Protein AF-A0A2E6HW07-F1 (afdb_monomer_lite)

Foldseek 3Di:
DDPPPPVVVDDQQAWKFFDDPDDDIQPTWGWHDDDPFKTWTAGPVRDIDIDGPVRIGGPPCPVVVVVPD

Radius of gyration: 13.14 Å; chains: 1; bounding box: 32×33×32 Å

Secondary structure (DSSP, 8-state):
-------TT--TT-EEEEEETTTEEEEEEEEEEE-SSEEEEE-TTS-EEEEEGGGEEE---TTTTTT--

Sequence (69 aa):
MADEGQRTDITAGMLVTCRLGEHTSVGPCKVLFVGDDYVTVEDPNQKLWQTTLDRVEPADDQLSDMLNG

Structure (mmCIF, N/CA/C/O backbone):
data_AF-A0A2E6HW07-F1
#
_entry.id   AF-A0A2E6HW07-F1
#
loop_
_atom_site.group_PDB
_atom_site.id
_atom_site.type_symbol
_atom_site.label_atom_id
_atom_site.label_alt_id
_atom_site.label_comp_id
_atom_site.label_asym_id
_atom_site.label_entity_id
_atom_site.label_seq_id
_atom_site.pdbx_PDB_ins_code
_atom_site.Cartn_x
_atom_site.Cartn_y
_atom_site.Cartn_z
_atom_site.occupancy
_atom_site.B_iso_or_equiv
_atom_site.auth_seq_id
_atom_site.auth_comp_id
_atom_site.auth_asym_id
_atom_site.auth_atom_id
_atom_site.pdbx_PDB_model_num
ATOM 1 N N . MET A 1 1 ? 26.084 -17.035 -3.921 1.00 38.62 1 MET A N 1
ATOM 2 C CA . MET A 1 1 ? 25.126 -16.284 -4.753 1.00 38.62 1 MET A CA 1
ATOM 3 C C . MET A 1 1 ? 24.016 -15.936 -3.791 1.00 38.62 1 MET A C 1
ATOM 5 O O . MET A 1 1 ? 23.425 -16.862 -3.260 1.00 38.62 1 MET A O 1
ATOM 9 N N . ALA A 1 2 ? 23.935 -14.674 -3.374 1.00 42.38 2 ALA A N 1
ATOM 10 C CA . ALA A 1 2 ? 22.949 -14.262 -2.384 1.00 42.38 2 ALA A CA 1
ATOM 11 C C . ALA A 1 2 ? 21.572 -14.334 -3.041 1.00 42.38 2 ALA A C 1
ATOM 13 O O . ALA A 1 2 ? 21.435 -13.867 -4.170 1.00 42.38 2 ALA A O 1
ATOM 14 N N . ASP A 1 3 ? 20.616 -14.961 -2.361 1.00 42.19 3 ASP A N 1
ATOM 15 C CA . ASP A 1 3 ? 19.193 -14.818 -2.629 1.00 42.19 3 ASP A CA 1
ATOM 16 C C . ASP A 1 3 ? 18.890 -13.327 -2.803 1.00 42.19 3 ASP A C 1
ATOM 18 O O . ASP A 1 3 ? 18.793 -12.578 -1.828 1.00 42.19 3 ASP A O 1
ATOM 22 N N . GLU A 1 4 ? 18.762 -12.878 -4.051 1.00 42.22 4 GLU A N 1
ATOM 23 C CA . GLU A 1 4 ? 17.983 -11.687 -4.356 1.00 42.22 4 GLU A CA 1
ATOM 24 C C . GLU A 1 4 ? 16.540 -12.087 -4.085 1.00 42.22 4 GLU A C 1
ATOM 26 O O . GLU A 1 4 ? 15.807 -12.507 -4.981 1.00 42.22 4 GLU A O 1
ATOM 31 N N . GLY A 1 5 ? 16.192 -12.079 -2.796 1.00 43.91 5 GLY A N 1
ATOM 32 C CA . GLY A 1 5 ? 14.853 -12.285 -2.297 1.00 43.91 5 GLY A CA 1
ATOM 33 C C . GLY A 1 5 ? 13.985 -11.211 -2.912 1.00 43.91 5 GLY A C 1
ATOM 34 O O . GLY A 1 5 ? 13.848 -10.114 -2.371 1.00 43.91 5 GLY A O 1
ATOM 35 N N . GLN A 1 6 ? 13.425 -11.524 -4.078 1.00 44.41 6 GLN A N 1
ATOM 36 C CA . GLN A 1 6 ? 12.249 -10.857 -4.584 1.00 44.41 6 GLN A CA 1
ATOM 37 C C . GLN A 1 6 ? 11.308 -10.770 -3.387 1.00 44.41 6 GLN A C 1
ATOM 39 O O . GLN A 1 6 ? 11.028 -11.779 -2.738 1.00 44.41 6 GLN A O 1
ATOM 44 N N . ARG A 1 7 ? 10.952 -9.547 -2.993 1.00 55.72 7 ARG A N 1
ATOM 45 C CA . ARG A 1 7 ? 10.154 -9.265 -1.797 1.00 55.72 7 ARG A CA 1
ATOM 46 C C . ARG A 1 7 ? 8.703 -9.681 -2.075 1.00 55.72 7 ARG A C 1
ATOM 48 O O . ARG A 1 7 ? 7.807 -8.851 -2.135 1.00 55.72 7 ARG A O 1
ATOM 55 N N . THR A 1 8 ? 8.492 -10.970 -2.338 1.00 56.84 8 THR A N 1
ATOM 56 C CA . THR A 1 8 ? 7.227 -11.590 -2.757 1.00 56.84 8 THR A CA 1
ATOM 57 C C . THR A 1 8 ? 6.223 -11.728 -1.615 1.00 56.84 8 THR A C 1
ATOM 59 O O . THR A 1 8 ? 5.094 -12.138 -1.855 1.00 56.84 8 THR A O 1
ATOM 62 N N . ASP A 1 9 ? 6.606 -11.368 -0.389 1.00 70.31 9 ASP A N 1
ATOM 63 C CA . ASP A 1 9 ? 5.758 -11.509 0.798 1.00 70.31 9 ASP A CA 1
ATOM 64 C C . ASP A 1 9 ? 4.720 -10.393 0.968 1.00 70.31 9 ASP A C 1
ATOM 66 O O . ASP A 1 9 ? 3.820 -10.504 1.795 1.00 70.31 9 ASP A O 1
ATOM 70 N N . ILE A 1 10 ? 4.798 -9.313 0.184 1.00 78.62 10 ILE A N 1
ATOM 71 C CA . ILE A 1 10 ? 3.842 -8.208 0.296 1.00 78.62 10 ILE A CA 1
ATOM 72 C C . ILE A 1 10 ? 2.694 -8.426 -0.684 1.00 78.62 10 ILE A C 1
ATOM 74 O O . ILE A 1 10 ? 2.873 -8.394 -1.900 1.00 78.62 10 ILE A O 1
ATOM 78 N N . THR A 1 11 ? 1.491 -8.601 -0.144 1.00 85.56 11 THR A N 1
ATOM 79 C CA . THR A 1 11 ? 0.260 -8.793 -0.918 1.00 85.56 11 THR A CA 1
ATOM 80 C C . THR A 1 11 ? -0.788 -7.741 -0.571 1.00 85.56 11 THR A C 1
ATOM 82 O O . TH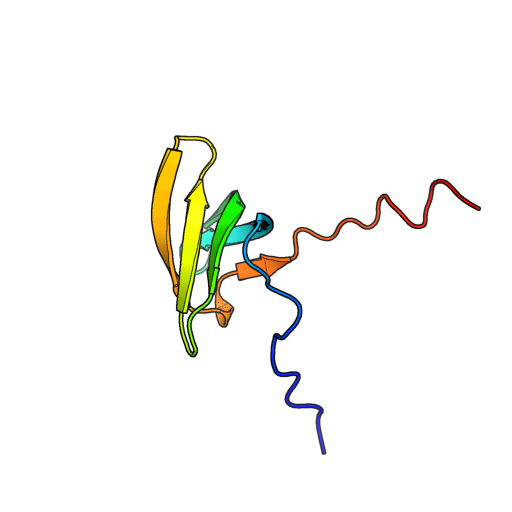R A 1 11 ? -0.807 -7.178 0.526 1.00 85.56 11 THR A O 1
ATOM 85 N N . ALA A 1 12 ? -1.681 -7.454 -1.521 1.00 87.19 12 ALA A N 1
ATOM 86 C CA . ALA A 1 12 ? -2.814 -6.571 -1.272 1.00 87.19 12 ALA A CA 1
ATOM 87 C C . ALA A 1 12 ? -3.704 -7.138 -0.154 1.00 87.19 12 ALA A C 1
ATOM 89 O O . ALA A 1 12 ? -4.108 -8.297 -0.189 1.00 87.19 12 ALA A O 1
ATOM 90 N N . GLY A 1 13 ? -4.016 -6.303 0.834 1.00 86.56 13 GLY A N 1
ATOM 91 C CA . GLY A 1 13 ? -4.760 -6.657 2.040 1.00 86.56 13 GLY A CA 1
ATOM 92 C C . GLY A 1 13 ? -3.889 -6.889 3.276 1.00 86.56 13 GLY A C 1
ATOM 93 O O . GLY A 1 13 ? -4.435 -6.882 4.378 1.00 86.56 13 GLY A O 1
ATOM 94 N N . MET A 1 14 ? -2.570 -7.037 3.123 1.00 86.69 14 MET A N 1
ATOM 95 C CA . MET A 1 14 ? -1.643 -7.236 4.239 1.00 86.69 14 MET A CA 1
ATOM 96 C C . MET A 1 14 ? -1.401 -5.940 5.024 1.00 86.69 14 MET A C 1
ATOM 98 O O . MET A 1 14 ? -1.433 -4.844 4.459 1.00 86.69 14 MET A O 1
ATOM 102 N N . LEU A 1 15 ? -1.129 -6.062 6.325 1.00 86.81 15 LEU A N 1
ATOM 103 C CA . LEU A 1 15 ? -0.591 -4.965 7.125 1.00 86.81 15 LEU A CA 1
ATOM 104 C C . LEU A 1 15 ? 0.938 -4.948 7.026 1.00 86.81 15 LEU A C 1
ATOM 106 O O . LEU A 1 15 ? 1.609 -5.947 7.277 1.00 86.81 15 LEU A O 1
ATOM 110 N N . VAL A 1 16 ? 1.484 -3.794 6.671 1.00 85.69 16 VAL A N 1
ATOM 111 C CA . VAL A 1 16 ? 2.918 -3.545 6.528 1.00 85.69 16 VAL A CA 1
ATOM 112 C C . VAL A 1 16 ? 3.327 -2.374 7.403 1.00 85.69 16 VAL A C 1
ATOM 114 O O . VAL A 1 16 ? 2.566 -1.430 7.597 1.00 85.69 16 VAL A O 1
ATOM 117 N N . THR A 1 17 ? 4.545 -2.401 7.919 1.00 85.06 17 THR A N 1
ATOM 118 C CA . THR A 1 17 ? 5.157 -1.234 8.543 1.00 85.06 17 THR A CA 1
ATOM 119 C C . THR A 1 17 ? 5.727 -0.335 7.456 1.00 85.06 17 THR A C 1
ATOM 121 O O . THR A 1 17 ? 6.594 -0.734 6.677 1.00 85.06 17 THR A O 1
ATOM 124 N N . CYS A 1 18 ? 5.237 0.897 7.403 1.00 79.88 18 CYS A N 1
ATOM 125 C CA . CYS A 1 18 ? 5.682 1.890 6.439 1.00 79.88 18 CYS A CA 1
ATOM 126 C C . CYS A 1 18 ? 6.822 2.753 6.984 1.00 79.88 18 CYS A C 1
ATOM 128 O O . CYS A 1 18 ? 6.696 3.315 8.074 1.00 79.88 18 CYS A O 1
ATOM 130 N N . ARG A 1 19 ? 7.888 2.969 6.205 1.00 75.56 19 ARG A N 1
ATOM 131 C CA . ARG A 1 19 ? 8.961 3.919 6.550 1.00 75.56 19 ARG A CA 1
ATOM 132 C C . ARG A 1 19 ? 8.876 5.184 5.684 1.00 75.56 19 ARG A C 1
ATOM 134 O O . ARG A 1 19 ? 9.114 5.145 4.476 1.00 75.56 19 ARG A O 1
ATOM 141 N N . LEU A 1 20 ? 8.552 6.329 6.292 1.00 67.88 20 LEU A N 1
ATOM 142 C CA . LEU A 1 20 ? 8.702 7.647 5.666 1.00 67.88 20 LEU A CA 1
ATOM 143 C C . LEU A 1 20 ? 10.126 8.163 5.911 1.00 67.88 20 LEU A C 1
ATOM 145 O O . LEU A 1 20 ? 10.443 8.720 6.960 1.00 67.88 20 LEU A O 1
ATOM 149 N N . GLY A 1 21 ? 10.987 8.003 4.907 1.00 64.88 21 GLY A N 1
ATOM 150 C CA . GLY A 1 21 ? 12.355 8.524 4.944 1.00 64.88 21 GLY A CA 1
ATOM 151 C C . GLY A 1 21 ? 13.277 7.760 5.896 1.00 64.88 21 GLY A C 1
ATOM 152 O O . GLY A 1 21 ? 13.014 6.618 6.254 1.00 64.88 21 GLY A O 1
ATOM 153 N N . GLU A 1 22 ? 14.393 8.387 6.268 1.00 62.94 22 GLU A N 1
ATOM 154 C CA . GLU A 1 22 ? 15.504 7.712 6.953 1.00 62.94 22 GLU A CA 1
ATOM 155 C C . GLU A 1 22 ? 15.223 7.421 8.446 1.00 62.94 22 GLU A C 1
ATOM 157 O O . GLU A 1 22 ? 15.887 6.571 9.027 1.00 62.94 22 GLU A O 1
ATOM 162 N N . HIS A 1 23 ? 14.218 8.062 9.070 1.00 49.84 23 HIS A N 1
ATOM 163 C CA . HIS A 1 23 ? 14.023 7.984 10.533 1.00 49.84 23 HIS A CA 1
ATOM 164 C C . HIS A 1 23 ? 12.563 7.966 11.026 1.00 49.84 23 HIS A C 1
ATOM 166 O O . HIS A 1 23 ? 12.340 8.045 12.232 1.00 49.84 23 HIS A O 1
ATOM 172 N N . THR A 1 24 ? 11.540 7.902 10.163 1.00 58.22 24 THR A N 1
ATOM 173 C CA . THR A 1 24 ? 10.134 8.005 10.619 1.00 58.22 24 THR A CA 1
ATOM 174 C C . THR A 1 24 ? 9.287 6.811 10.183 1.00 58.22 24 THR A C 1
ATOM 176 O O . THR A 1 24 ? 8.817 6.740 9.051 1.00 58.22 24 THR A O 1
ATOM 179 N N . SER A 1 25 ? 9.052 5.877 11.108 1.00 63.66 25 SER A N 1
ATOM 180 C CA . SER A 1 25 ? 8.085 4.788 10.926 1.00 63.66 25 SER A CA 1
ATOM 181 C C . SER A 1 25 ? 6.656 5.309 11.082 1.00 63.66 25 SER A C 1
ATOM 183 O O . SER A 1 25 ? 6.301 5.883 12.111 1.00 63.66 25 SER A O 1
ATOM 185 N N . VAL A 1 26 ? 5.822 5.082 10.073 1.00 66.19 26 VAL A N 1
ATOM 186 C CA . VAL A 1 26 ? 4.410 5.488 10.031 1.00 66.19 26 VAL A CA 1
ATOM 187 C C . VAL A 1 26 ? 3.536 4.281 10.317 1.00 66.19 26 VAL A C 1
ATOM 189 O O . VAL A 1 26 ? 2.793 3.841 9.455 1.00 66.19 26 VAL A O 1
ATOM 192 N N . GLY A 1 27 ? 3.659 3.727 11.523 1.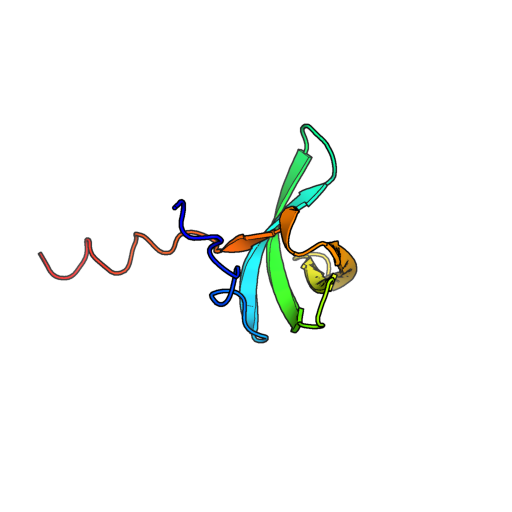00 72.81 27 GLY A N 1
ATOM 193 C CA . GLY A 1 27 ? 2.767 2.680 12.029 1.00 72.81 27 GLY A CA 1
ATOM 194 C C . GLY A 1 27 ? 2.480 1.508 11.066 1.00 72.81 27 GLY A C 1
ATOM 195 O O . GLY A 1 27 ? 3.224 1.268 10.110 1.00 72.81 27 GLY A O 1
ATOM 196 N N . PRO A 1 28 ? 1.408 0.743 11.335 1.00 83.81 28 PRO A N 1
ATOM 197 C CA . PRO A 1 28 ? 0.903 -0.258 10.408 1.00 83.81 28 PRO A CA 1
ATOM 198 C C . PRO A 1 28 ? 0.046 0.413 9.326 1.00 83.81 28 PRO A C 1
ATOM 200 O O . PRO A 1 28 ? -0.972 1.037 9.625 1.00 83.81 28 PRO A O 1
ATOM 203 N N . CYS A 1 29 ? 0.439 0.256 8.069 1.00 86.62 29 CYS A N 1
ATOM 204 C CA . CYS A 1 29 ? -0.371 0.596 6.910 1.00 86.62 29 CYS A CA 1
ATOM 205 C C . CYS A 1 29 ? -0.972 -0.660 6.291 1.00 86.62 29 CYS A C 1
ATOM 207 O O . CYS A 1 29 ? -0.364 -1.728 6.295 1.00 86.62 29 CYS A O 1
ATOM 209 N N . LYS A 1 30 ? -2.131 -0.523 5.660 1.00 88.62 30 LYS A N 1
ATOM 210 C CA . LYS A 1 30 ? -2.739 -1.587 4.870 1.00 88.62 30 LYS A CA 1
ATOM 211 C C . LYS A 1 30 ? -2.306 -1.481 3.417 1.00 88.62 30 LYS A C 1
ATOM 213 O O . LYS A 1 30 ? -2.497 -0.447 2.788 1.00 88.62 30 LYS A O 1
ATOM 218 N N . VAL A 1 31 ? -1.783 -2.556 2.848 1.00 89.44 31 VAL A N 1
ATOM 219 C CA . VAL A 1 31 ? -1.498 -2.630 1.415 1.00 89.44 31 VAL A CA 1
ATOM 220 C C . VAL A 1 31 ? -2.813 -2.703 0.655 1.00 89.44 31 VAL A C 1
ATOM 222 O O . VAL A 1 31 ? -3.635 -3.580 0.906 1.00 89.44 31 VAL A O 1
ATOM 225 N N . LEU A 1 32 ? -3.018 -1.803 -0.297 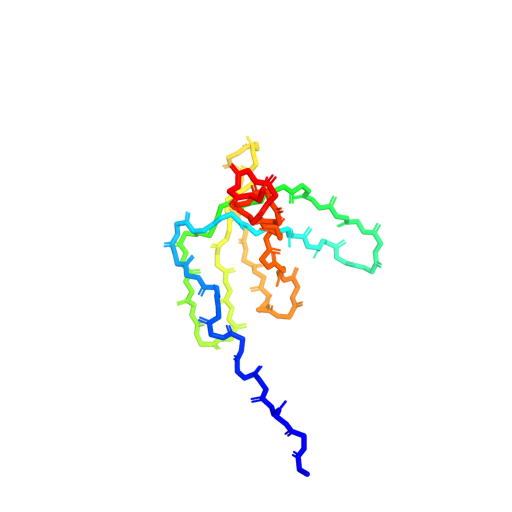1.00 91.06 32 LEU A N 1
ATOM 226 C CA . LEU A 1 32 ? -4.179 -1.837 -1.185 1.00 91.06 32 LEU A CA 1
ATOM 227 C C . LEU A 1 32 ? -3.833 -2.381 -2.565 1.00 91.06 32 LEU A C 1
ATOM 229 O O . LEU A 1 32 ? -4.657 -3.043 -3.188 1.00 91.06 32 LEU A O 1
ATOM 233 N N . PHE A 1 33 ? -2.622 -2.102 -3.042 1.00 90.81 33 PHE A N 1
ATOM 234 C CA . PHE A 1 33 ? -2.173 -2.513 -4.364 1.00 90.81 33 PHE A CA 1
ATOM 235 C C . PHE A 1 33 ? -0.662 -2.719 -4.377 1.00 90.81 33 PHE A C 1
ATOM 237 O O . PHE A 1 33 ? 0.073 -1.923 -3.795 1.00 90.81 33 PHE A O 1
ATOM 244 N N . VAL A 1 34 ? -0.209 -3.751 -5.085 1.00 89.00 34 VAL A N 1
ATOM 245 C CA . VAL A 1 34 ? 1.207 -4.057 -5.304 1.00 89.00 34 VAL A CA 1
ATOM 246 C C . VAL A 1 34 ? 1.450 -4.01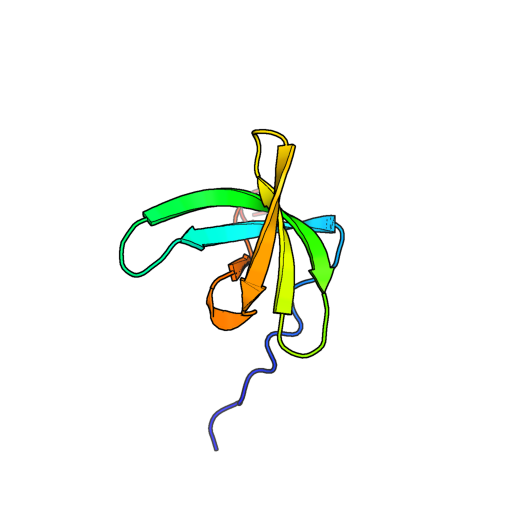9 -6.808 1.00 89.00 34 VAL A C 1
ATOM 248 O O . VAL A 1 34 ? 0.853 -4.799 -7.547 1.00 89.00 34 VAL A O 1
ATOM 251 N N . GLY A 1 35 ? 2.262 -3.065 -7.253 1.00 86.81 35 GLY A N 1
ATOM 252 C CA . GLY A 1 35 ? 2.801 -3.013 -8.609 1.00 86.81 35 GLY A CA 1
ATOM 253 C C . GLY A 1 35 ? 4.209 -3.605 -8.657 1.00 86.81 35 GLY A C 1
ATOM 254 O O . GLY A 1 35 ? 4.740 -4.038 -7.638 1.00 86.81 35 GLY A O 1
ATOM 255 N N . ASP A 1 36 ? 4.830 -3.589 -9.836 1.00 85.69 36 ASP A N 1
ATOM 256 C CA . ASP A 1 36 ? 6.153 -4.192 -10.048 1.00 85.69 36 ASP A CA 1
ATOM 257 C C . ASP A 1 36 ? 7.284 -3.535 -9.228 1.00 85.69 36 ASP A C 1
ATOM 259 O O . ASP A 1 36 ? 8.166 -4.233 -8.739 1.00 85.69 36 ASP A O 1
ATOM 263 N N . ASP A 1 37 ? 7.258 -2.208 -9.051 1.00 86.44 37 ASP A N 1
ATOM 264 C CA . ASP A 1 37 ? 8.301 -1.441 -8.328 1.00 86.44 37 ASP A CA 1
ATOM 265 C C . ASP A 1 37 ? 7.751 -0.651 -7.122 1.00 86.44 37 ASP A C 1
ATOM 267 O O . ASP A 1 37 ? 8.480 -0.178 -6.245 1.00 86.44 37 ASP A O 1
ATOM 271 N N . TYR A 1 38 ? 6.427 -0.525 -7.042 1.00 87.31 38 TYR A N 1
ATOM 272 C CA . TYR A 1 38 ? 5.756 0.313 -6.059 1.00 87.31 38 TYR A CA 1
ATOM 273 C C . TYR A 1 38 ? 4.617 -0.419 -5.363 1.00 87.31 38 TYR A C 1
ATOM 275 O O . TYR A 1 38 ? 4.010 -1.348 -5.887 1.00 87.31 38 TYR A O 1
ATOM 283 N N . VAL A 1 39 ? 4.257 0.083 -4.193 1.00 88.94 39 VAL A N 1
ATOM 284 C CA . VAL A 1 39 ? 3.121 -0.366 -3.405 1.00 88.94 39 VAL A CA 1
ATOM 285 C C . VAL A 1 39 ? 2.258 0.836 -3.042 1.00 88.94 39 VAL A C 1
ATOM 287 O O . VAL A 1 39 ? 2.758 1.925 -2.752 1.00 88.94 39 VAL A O 1
ATOM 290 N N . THR A 1 40 ? 0.945 0.648 -3.089 1.00 91.25 40 THR A N 1
ATOM 291 C CA . THR A 1 40 ? -0.026 1.610 -2.568 1.00 91.25 40 THR A CA 1
ATOM 292 C C . THR A 1 40 ? -0.492 1.123 -1.216 1.00 91.25 40 THR A C 1
ATOM 294 O O . THR A 1 40 ? -0.990 0.001 -1.093 1.00 91.25 40 THR A O 1
ATOM 297 N N . VAL A 1 41 ? -0.342 1.978 -0.215 1.00 90.00 41 VAL A N 1
ATOM 298 C CA . VAL A 1 41 ? -0.701 1.688 1.166 1.00 90.00 41 VAL A CA 1
ATOM 299 C C . VAL A 1 41 ? -1.667 2.744 1.694 1.00 90.00 41 VAL A C 1
ATOM 301 O O . VAL A 1 41 ? -1.649 3.904 1.277 1.00 90.00 41 VAL A O 1
ATOM 304 N N . GLU A 1 42 ? -2.521 2.322 2.612 1.00 89.81 42 GLU A N 1
ATOM 305 C CA . GLU A 1 42 ? -3.444 3.156 3.367 1.00 89.81 42 GLU A CA 1
ATOM 306 C C . GLU A 1 42 ? -2.969 3.229 4.815 1.00 89.81 42 GLU A C 1
ATOM 308 O O . GLU A 1 42 ? -2.777 2.203 5.469 1.00 89.81 42 GLU A O 1
ATOM 313 N N . ASP A 1 43 ? -2.749 4.440 5.312 1.00 85.12 43 ASP A N 1
ATOM 314 C CA . ASP A 1 43 ? -2.399 4.676 6.710 1.00 85.12 43 ASP A CA 1
ATOM 315 C C . ASP A 1 43 ? -3.661 4.657 7.611 1.00 85.12 43 ASP A C 1
ATOM 317 O O . ASP A 1 43 ? -4.780 4.801 7.112 1.00 85.12 43 ASP A O 1
ATOM 321 N N . PRO A 1 44 ? -3.531 4.535 8.947 1.00 79.88 44 PRO A N 1
ATOM 322 C CA . PRO A 1 44 ? -4.681 4.530 9.860 1.00 79.88 44 PRO A CA 1
ATOM 323 C C . PRO A 1 44 ? -5.525 5.819 9.833 1.00 79.88 44 PRO A C 1
ATOM 325 O O . PRO A 1 44 ? -6.680 5.799 10.255 1.00 79.88 44 PRO A O 1
ATOM 328 N N . ASN A 1 45 ? -4.991 6.933 9.324 1.00 83.62 45 ASN A N 1
ATOM 329 C CA . ASN A 1 45 ? -5.737 8.170 9.071 1.00 83.62 45 ASN A CA 1
ATOM 330 C C . ASN A 1 45 ? -6.497 8.153 7.730 1.00 83.62 45 ASN A C 1
ATOM 332 O O . ASN A 1 45 ? -6.987 9.200 7.303 1.00 83.62 45 ASN A O 1
ATOM 336 N N . GLN A 1 46 ? -6.595 6.996 7.064 1.00 82.75 46 GLN A N 1
ATOM 337 C CA . GLN A 1 46 ? -7.214 6.816 5.747 1.00 82.75 46 GLN A CA 1
ATOM 338 C C . GLN A 1 46 ? -6.561 7.664 4.645 1.00 82.75 46 GLN A C 1
ATOM 340 O O . GLN A 1 46 ? -7.200 7.994 3.642 1.00 82.75 46 GLN A O 1
ATOM 345 N N . LYS A 1 47 ? -5.286 8.051 4.800 1.00 85.19 47 LYS A N 1
ATOM 346 C CA . LYS A 1 47 ? -4.520 8.638 3.701 1.00 85.19 47 LYS A CA 1
ATOM 347 C C . LYS A 1 47 ? -3.847 7.544 2.901 1.00 85.19 47 LYS A C 1
ATOM 349 O O . LYS A 1 47 ? -3.162 6.661 3.413 1.00 85.19 47 LYS A O 1
ATOM 354 N N . LEU A 1 48 ? -4.008 7.691 1.598 1.00 88.12 48 LEU A N 1
ATOM 355 C CA . LEU A 1 48 ? -3.437 6.829 0.588 1.00 88.12 48 LEU A CA 1
ATOM 356 C C . LEU A 1 48 ? -2.137 7.440 0.101 1.00 88.12 48 LEU A C 1
ATOM 358 O O . LEU A 1 48 ? -2.088 8.624 -0.243 1.00 88.12 48 LEU A O 1
ATOM 362 N N . TRP A 1 49 ? -1.092 6.632 0.051 1.00 87.00 49 TRP A N 1
ATOM 363 C CA . TRP A 1 49 ? 0.174 7.056 -0.514 1.00 87.00 49 TRP A CA 1
ATOM 364 C C . TRP A 1 49 ? 0.902 5.884 -1.152 1.00 87.00 49 TRP A C 1
ATOM 366 O O . TRP A 1 49 ? 0.654 4.712 -0.864 1.00 87.00 49 TRP A O 1
ATOM 376 N N . GLN A 1 50 ? 1.775 6.237 -2.086 1.00 88.12 50 GLN A N 1
ATOM 377 C CA . GLN A 1 50 ? 2.511 5.289 -2.897 1.00 88.12 50 GLN A CA 1
ATOM 378 C C . GLN A 1 50 ? 3.983 5.359 -2.510 1.00 88.12 50 GLN A C 1
ATOM 380 O O . GLN A 1 50 ? 4.544 6.445 -2.346 1.00 88.12 50 GLN A O 1
ATOM 385 N N . THR A 1 51 ? 4.604 4.201 -2.342 1.00 85.75 51 THR A N 1
ATOM 386 C CA . THR A 1 51 ? 6.011 4.088 -1.962 1.00 85.75 51 THR A CA 1
ATOM 387 C C . THR A 1 51 ? 6.657 2.907 -2.668 1.00 85.75 51 THR A C 1
ATOM 389 O O . THR A 1 51 ? 5.968 2.083 -3.262 1.00 85.75 51 THR A O 1
ATOM 392 N N . THR A 1 52 ? 7.982 2.831 -2.643 1.00 86.50 52 THR A N 1
ATOM 393 C CA . THR A 1 52 ? 8.714 1.688 -3.192 1.00 86.50 52 THR A CA 1
ATOM 394 C C . THR A 1 52 ? 8.585 0.480 -2.274 1.00 86.50 52 THR A C 1
ATOM 396 O O . THR A 1 52 ? 8.456 0.628 -1.053 1.00 86.50 52 THR A O 1
ATOM 399 N N . LEU A 1 53 ? 8.666 -0.718 -2.855 1.00 82.00 53 LEU A N 1
ATOM 400 C CA . LEU A 1 53 ? 8.649 -1.970 -2.094 1.00 82.00 53 LEU A CA 1
ATOM 401 C C . LEU A 1 53 ? 9.761 -2.038 -1.046 1.00 82.00 53 LEU A C 1
ATOM 403 O O . LEU A 1 53 ? 9.550 -2.648 -0.011 1.00 82.00 53 LEU A O 1
ATOM 407 N N . ASP A 1 54 ? 10.900 -1.376 -1.259 1.00 82.44 54 ASP A N 1
ATOM 408 C CA . ASP A 1 54 ? 12.021 -1.283 -0.307 1.00 82.44 54 ASP A CA 1
ATOM 409 C C . ASP A 1 54 ? 11.642 -0.586 1.019 1.00 82.44 54 ASP A C 1
ATOM 411 O O . ASP A 1 54 ? 12.125 -0.943 2.094 1.00 82.44 54 ASP A O 1
ATOM 415 N N . ARG A 1 55 ? 10.684 0.345 0.973 1.00 80.88 55 ARG A N 1
ATOM 416 C CA . ARG A 1 55 ? 10.277 1.181 2.116 1.00 80.88 55 ARG A CA 1
ATOM 417 C C . ARG A 1 55 ? 9.148 0.602 2.966 1.00 80.88 55 ARG A C 1
ATOM 419 O O . ARG A 1 55 ? 8.713 1.251 3.920 1.00 80.88 55 ARG A O 1
ATOM 426 N N . VAL A 1 56 ? 8.654 -0.579 2.612 1.00 81.75 56 VAL A N 1
ATOM 427 C CA . VAL A 1 56 ? 7.60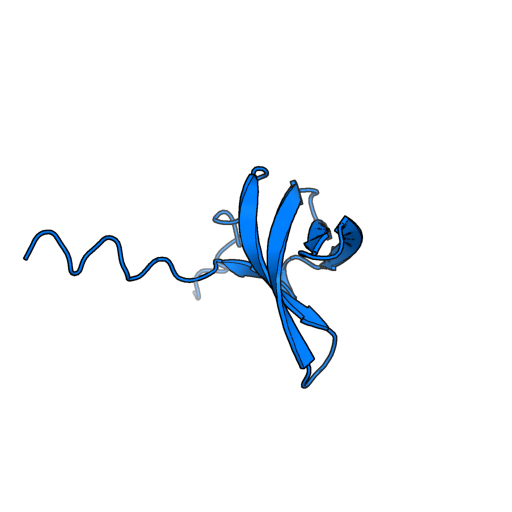4 -1.281 3.353 1.00 81.75 56 VAL A CA 1
ATOM 428 C C . VAL A 1 56 ? 8.123 -2.609 3.858 1.00 81.75 56 VAL A C 1
ATOM 430 O O . VAL A 1 56 ? 8.692 -3.391 3.113 1.00 81.75 56 VAL A O 1
ATOM 433 N N . GLU A 1 57 ? 7.911 -2.888 5.129 1.00 82.88 57 GLU A N 1
ATOM 434 C CA . GLU A 1 57 ? 8.232 -4.186 5.714 1.00 82.88 57 GLU A CA 1
ATOM 435 C C . GLU A 1 57 ? 6.941 -4.895 6.091 1.00 82.88 57 GLU A C 1
ATOM 437 O O . GLU A 1 57 ? 6.020 -4.223 6.554 1.00 82.88 57 GLU A O 1
ATOM 442 N N . PRO A 1 58 ? 6.831 -6.222 5.925 1.00 78.69 58 PRO A N 1
ATOM 443 C CA . PRO A 1 58 ? 5.732 -6.952 6.543 1.00 78.69 58 PRO A CA 1
ATOM 444 C C . PRO A 1 58 ? 5.711 -6.606 8.034 1.00 78.69 58 PRO A C 1
ATOM 446 O O . PRO A 1 58 ? 6.756 -6.562 8.686 1.00 78.69 58 PRO A O 1
ATOM 449 N N . ALA A 1 59 ? 4.538 -6.254 8.564 1.00 72.31 59 ALA A N 1
ATOM 450 C CA . ALA A 1 59 ? 4.405 -6.127 10.004 1.00 72.31 59 ALA A CA 1
ATOM 451 C C . ALA A 1 59 ? 4.566 -7.547 10.552 1.00 72.31 59 ALA A C 1
ATOM 453 O O . ALA A 1 59 ? 3.690 -8.376 10.328 1.00 72.31 59 ALA A O 1
ATOM 454 N N . ASP A 1 60 ? 5.732 -7.836 11.134 1.00 61.22 60 ASP A N 1
ATOM 455 C CA . ASP A 1 60 ? 6.114 -9.160 11.624 1.00 61.22 60 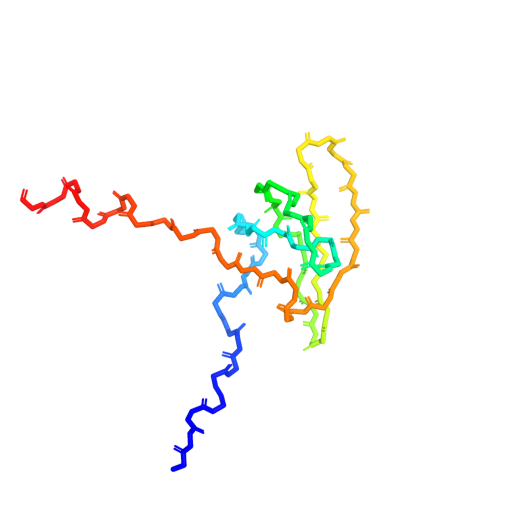ASP A CA 1
ATOM 456 C C . ASP A 1 60 ? 5.031 -9.650 12.601 1.00 61.22 60 ASP A C 1
ATOM 458 O O . ASP A 1 60 ? 4.979 -9.241 13.763 1.00 61.22 60 ASP A O 1
ATOM 462 N N . ASP A 1 61 ? 4.123 -10.501 12.120 1.00 49.06 61 ASP A N 1
ATOM 463 C CA . ASP A 1 61 ? 3.149 -11.211 12.945 1.00 49.06 61 ASP A CA 1
ATOM 464 C C . ASP A 1 61 ? 3.866 -12.393 13.614 1.00 49.06 61 ASP A C 1
ATOM 466 O O . ASP A 1 61 ? 3.527 -13.558 13.442 1.00 49.06 61 ASP A O 1
ATOM 470 N N . GLN A 1 62 ? 4.900 -12.108 14.410 1.00 49.78 62 GLN A N 1
ATOM 471 C CA . GLN A 1 62 ? 5.518 -13.120 15.282 1.00 49.78 62 GLN A CA 1
ATOM 472 C C . GLN A 1 62 ? 4.585 -13.536 16.428 1.00 49.78 62 GLN A C 1
ATOM 474 O O . GLN A 1 62 ? 4.993 -14.271 17.325 1.00 49.78 62 GLN A O 1
ATOM 479 N N . LEU A 1 63 ? 3.327 -13.082 16.442 1.00 47.91 63 LEU A N 1
ATOM 480 C CA . LEU A 1 63 ? 2.349 -13.538 17.422 1.00 47.91 63 LEU A CA 1
ATOM 481 C C . LEU A 1 63 ? 1.712 -14.884 17.058 1.00 47.91 63 LEU A C 1
ATOM 483 O O . LEU A 1 63 ? 1.135 -15.518 17.940 1.00 47.91 63 LEU A O 1
ATOM 487 N N . SER A 1 64 ? 1.836 -15.351 15.814 1.00 48.41 64 SER A N 1
ATOM 488 C CA . SER A 1 64 ? 1.225 -16.617 15.395 1.00 48.41 64 SER A CA 1
ATOM 489 C C . SER A 1 64 ? 1.970 -17.869 15.898 1.00 48.41 64 SER A C 1
ATOM 491 O O . SER A 1 64 ? 1.328 -18.889 16.156 1.00 48.41 64 SER A O 1
ATOM 493 N N . ASP A 1 65 ? 3.289 -17.797 16.118 1.00 48.00 65 ASP A N 1
ATOM 494 C CA . ASP A 1 65 ? 4.108 -18.960 16.524 1.00 48.00 65 ASP A CA 1
ATOM 495 C C . ASP A 1 65 ? 4.212 -19.137 18.056 1.00 48.00 65 ASP A C 1
ATOM 497 O O . ASP A 1 65 ? 4.448 -20.235 18.552 1.00 48.00 65 ASP A O 1
ATOM 501 N N . MET A 1 66 ? 3.960 -18.085 18.847 1.00 52.75 66 MET A N 1
ATOM 502 C CA . MET A 1 66 ? 4.075 -18.147 20.317 1.00 52.75 66 MET A CA 1
ATOM 503 C C . MET A 1 66 ? 2.807 -18.642 21.040 1.00 52.75 66 MET A C 1
ATOM 505 O O . MET A 1 66 ? 2.841 -18.840 22.253 1.00 52.75 66 MET A O 1
ATOM 509 N N . LEU A 1 67 ? 1.687 -18.838 20.334 1.00 54.91 67 LEU A N 1
ATOM 510 C CA . LEU A 1 67 ? 0.404 -19.272 20.918 1.00 54.91 67 LEU A CA 1
ATOM 511 C C . LEU A 1 67 ? 0.094 -20.770 20.712 1.00 54.91 67 LEU A C 1
ATOM 513 O O . LEU A 1 67 ? -0.937 -21.239 21.191 1.00 54.91 67 LEU A O 1
ATOM 517 N N . ASN A 1 68 ? 0.974 -21.524 20.038 1.00 48.75 68 ASN A N 1
ATOM 518 C CA . ASN A 1 68 ? 0.847 -22.977 19.816 1.00 48.75 68 ASN A CA 1
ATOM 519 C C . ASN A 1 68 ? 2.016 -23.813 20.395 1.00 48.75 68 ASN A C 1
ATOM 521 O O . ASN A 1 68 ? 2.159 -24.980 20.028 1.00 48.75 68 ASN A O 1
ATOM 525 N N . GLY A 1 69 ? 2.841 -23.236 21.281 1.00 39.34 69 GLY A N 1
ATOM 526 C CA . GLY A 1 69 ? 3.966 -23.913 21.950 1.00 39.34 69 GLY A CA 1
ATOM 527 C C . GLY A 1 69 ? 3.666 -24.355 23.375 1.00 39.34 69 GLY A C 1
ATOM 528 O O . GLY A 1 69 ? 3.114 -23.528 24.134 1.00 39.34 69 GLY A O 1
#

pLDDT: mean 72.74, std 16.94, range [38.62, 91.25]